Protein AF-A0A7J4G105-F1 (afdb_monomer)

Nearest PDB structures (foldseek):
  8p2i-assembly1_B  TM=8.729E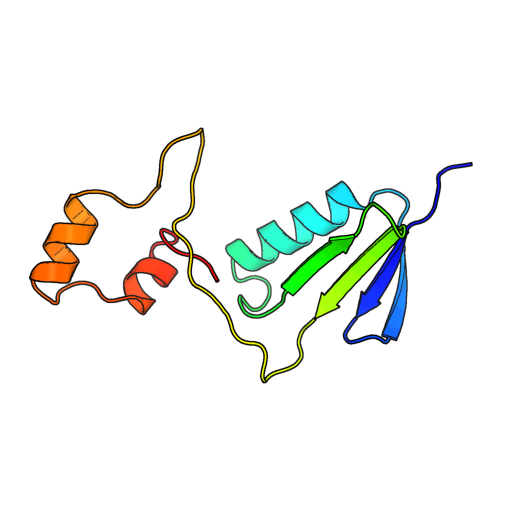-01  e=1.015E-09  Pyrococcus furiosus DSM 3638
  8rbo-assembly1_B  TM=8.755E-01  e=1.031E-08  Pyrococcus furiosus DSM 3638
  8cro-assembly1_B  TM=8.589E-01  e=9.649E-09  Pyrococcus furiosus DSM 3638
  7z1o-assembly1_B  TM=8.702E-01  e=1.458E-07  Saccharomyces cerevisiae W303
  7a6h-assembly1_B  TM=8.750E-01  e=3.504E-06  Homo sapiens

Solvent-accessible surface area (backbone atoms only — not comparable to full-atom values): 5994 Å² total; per-residue (Å²): 131,83,74,66,26,38,31,26,48,72,84,41,81,77,51,71,38,80,53,61,70,61,52,54,52,51,52,52,51,35,24,74,70,62,77,37,65,62,78,53,43,79,46,77,43,76,94,78,39,35,34,43,36,40,69,73,79,92,70,90,76,65,75,39,76,36,68,56,97,92,38,64,62,62,48,74,66,56,52,54,34,36,77,70,71,76,42,54,71,69,51,36,43,73,72,62,26,31,53,91

Radius of gyration: 16.73 Å; Cα contacts (8 Å, |Δi|>4): 127; chains: 1; bounding box: 47×25×42 Å

Foldseek 3Di:
DQDWAFEEEQNHTPDTDSCLVVVLVVVVVCLLVVVDPLQWDWDQDPVVRYIYTYPDPPDDDDKDFDDDPNHTPDDPVQVVCVVVVNDDPVNCVVVSRIGD

Sequence (100 aa):
MKMKVRIFFDGILIGETTKPKNLVNLLREKRRKREISQEVNITYLEDIGEIRINTDDSRVRRPLIIVKNGKPLFTEEHLKRILKGELDLDGLVKEGVVES

Structure (mmCIF, N/CA/C/O backbone):
data_AF-A0A7J4G105-F1
#
_entry.id   AF-A0A7J4G105-F1
#
loop_
_atom_site.group_PDB
_atom_site.id
_atom_site.type_symbol
_atom_site.label_atom_id
_atom_site.label_alt_id
_atom_site.label_comp_id
_atom_site.label_asym_id
_atom_site.label_entity_id
_atom_site.label_seq_id
_atom_site.pdbx_PDB_ins_code
_atom_site.Cartn_x
_atom_site.Cartn_y
_atom_site.Cartn_z
_atom_site.occupancy
_atom_site.B_iso_or_equiv
_atom_site.auth_seq_id
_atom_site.auth_comp_id
_atom_site.auth_asym_id
_atom_site.auth_atom_id
_atom_site.pdbx_PDB_model_num
ATOM 1 N N . MET A 1 1 ? 26.671 -6.233 -14.248 1.00 51.19 1 MET A N 1
ATOM 2 C CA . MET A 1 1 ? 25.448 -5.794 -14.960 1.00 51.19 1 MET A CA 1
ATOM 3 C C . MET A 1 1 ? 24.321 -5.713 -13.936 1.00 51.19 1 MET A C 1
ATOM 5 O O . MET A 1 1 ? 24.134 -6.690 -13.225 1.00 51.19 1 MET A O 1
ATOM 9 N N . LYS A 1 2 ? 23.645 -4.567 -13.751 1.00 62.06 2 LYS A N 1
ATOM 10 C CA . LYS A 1 2 ? 22.499 -4.516 -12.820 1.00 62.06 2 LYS A CA 1
ATOM 11 C C . LYS A 1 2 ? 21.344 -5.298 -13.438 1.00 62.06 2 LYS A C 1
ATOM 13 O O . LYS A 1 2 ? 20.968 -5.003 -14.569 1.00 62.06 2 LYS A O 1
ATOM 18 N N . MET A 1 3 ? 20.823 -6.281 -12.710 1.00 77.00 3 MET A N 1
ATOM 19 C CA . MET A 1 3 ? 19.649 -7.039 -13.132 1.00 77.00 3 MET A CA 1
ATOM 20 C C . MET A 1 3 ? 18.476 -6.067 -13.281 1.00 77.00 3 MET A C 1
ATOM 22 O O . MET A 1 3 ? 18.178 -5.302 -12.360 1.00 77.00 3 MET A O 1
ATOM 26 N N . LYS A 1 4 ? 17.880 -6.034 -14.470 1.00 90.38 4 LYS A N 1
ATOM 27 C CA . LYS A 1 4 ? 16.710 -5.208 -14.741 1.00 90.38 4 LYS A CA 1
ATOM 28 C C . LYS A 1 4 ? 15.458 -5.979 -14.341 1.00 90.38 4 LYS A C 1
ATOM 30 O O . LYS A 1 4 ? 15.338 -7.160 -14.645 1.00 90.38 4 LYS A O 1
ATOM 35 N N . VAL A 1 5 ? 14.548 -5.297 -13.661 1.00 97.31 5 VAL A N 1
ATOM 36 C CA . VAL A 1 5 ? 13.248 -5.827 -13.244 1.00 97.31 5 VAL A CA 1
ATOM 37 C C . VAL A 1 5 ? 12.189 -5.307 -14.200 1.00 97.31 5 VAL A C 1
ATOM 39 O O . VAL A 1 5 ? 12.121 -4.099 -14.432 1.00 97.31 5 VAL A O 1
ATOM 42 N N . ARG A 1 6 ? 11.375 -6.211 -14.746 1.00 97.94 6 ARG A N 1
ATOM 43 C CA . ARG A 1 6 ? 10.294 -5.885 -15.688 1.00 97.94 6 ARG A CA 1
ATOM 44 C C . ARG A 1 6 ? 9.108 -5.283 -14.942 1.00 97.94 6 ARG A C 1
ATOM 46 O O . ARG A 1 6 ? 8.827 -5.680 -13.813 1.00 97.94 6 ARG A O 1
ATOM 53 N N . ILE A 1 7 ? 8.425 -4.330 -15.560 1.00 98.38 7 ILE A N 1
ATOM 54 C CA . ILE A 1 7 ? 7.271 -3.634 -14.989 1.00 98.38 7 ILE A CA 1
ATOM 55 C C . ILE A 1 7 ? 6.055 -3.949 -15.848 1.00 98.38 7 ILE A C 1
ATOM 57 O O . ILE A 1 7 ? 6.027 -3.609 -17.030 1.00 98.38 7 ILE A O 1
ATOM 61 N N . PHE A 1 8 ? 5.052 -4.563 -15.237 1.00 98.19 8 PHE A N 1
ATOM 62 C CA . PHE A 1 8 ? 3.778 -4.881 -15.859 1.00 98.19 8 PHE A CA 1
ATOM 63 C C . PHE A 1 8 ? 2.675 -3.991 -15.286 1.00 98.19 8 PHE A C 1
ATOM 65 O O . PHE A 1 8 ? 2.598 -3.819 -14.067 1.00 98.19 8 PHE A O 1
ATOM 72 N N . PHE A 1 9 ? 1.833 -3.448 -16.159 1.00 96.75 9 PHE A N 1
ATOM 73 C CA . PHE A 1 9 ? 0.622 -2.704 -15.828 1.00 96.75 9 PHE A CA 1
ATOM 74 C C . PHE A 1 9 ? -0.571 -3.455 -16.422 1.00 96.75 9 PHE A C 1
ATOM 76 O O . PHE A 1 9 ? -0.626 -3.608 -17.640 1.00 96.75 9 PHE A O 1
ATOM 83 N N . ASP A 1 10 ? -1.443 -4.004 -15.573 1.00 95.19 10 ASP A N 1
ATOM 84 C CA . ASP A 1 10 ? -2.579 -4.857 -15.974 1.00 95.19 10 ASP A CA 1
ATOM 85 C C . ASP A 1 10 ? -2.171 -5.954 -16.978 1.00 95.19 10 ASP A C 1
ATOM 87 O O . ASP A 1 10 ? -2.769 -6.177 -18.027 1.00 95.19 10 ASP A O 1
ATOM 91 N N . GLY A 1 11 ? -1.046 -6.617 -16.682 1.00 94.38 11 GLY A N 1
ATOM 92 C CA . GLY A 1 11 ? -0.479 -7.684 -17.513 1.00 94.38 11 GLY A CA 1
ATOM 93 C C . GLY A 1 11 ? 0.315 -7.221 -18.742 1.00 94.38 11 GLY A C 1
ATOM 94 O O . GLY A 1 11 ? 1.001 -8.039 -19.355 1.00 94.38 11 GLY A O 1
ATOM 95 N N . ILE A 1 12 ? 0.315 -5.929 -19.073 1.00 97.25 12 ILE A N 1
ATOM 96 C CA . ILE A 1 12 ? 1.070 -5.369 -20.202 1.00 97.25 12 ILE A CA 1
ATOM 97 C C . ILE A 1 12 ? 2.465 -4.950 -19.737 1.00 97.25 12 ILE A C 1
ATOM 99 O O . ILE A 1 12 ? 2.607 -4.190 -18.781 1.00 97.25 12 ILE A O 1
ATOM 103 N N . LEU A 1 13 ? 3.516 -5.412 -20.420 1.00 97.62 13 LEU A N 1
ATOM 104 C CA . LEU A 1 13 ? 4.885 -4.956 -20.164 1.00 97.62 13 LEU A CA 1
ATOM 105 C C . LEU A 1 13 ? 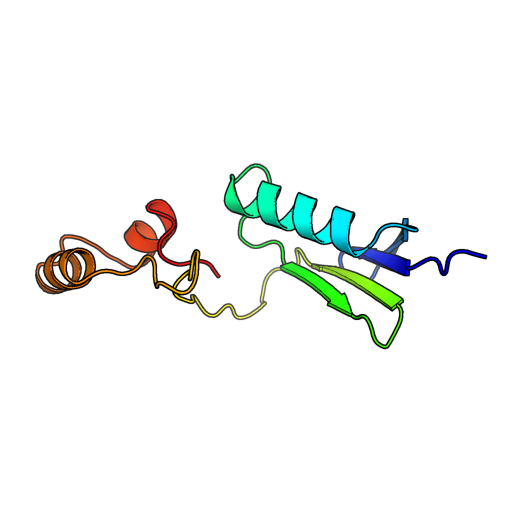5.030 -3.486 -20.583 1.00 97.62 13 LEU A C 1
ATOM 107 O O . LEU A 1 13 ? 4.964 -3.172 -21.769 1.00 97.62 13 LEU A O 1
ATOM 111 N N . ILE A 1 14 ? 5.279 -2.601 -19.618 1.00 97.88 14 ILE A N 1
ATOM 112 C CA . ILE A 1 14 ? 5.419 -1.154 -19.859 1.00 97.88 14 ILE A CA 1
ATOM 113 C C . ILE A 1 14 ? 6.861 -0.653 -19.742 1.00 97.88 14 ILE A C 1
ATOM 115 O O . ILE A 1 14 ? 7.157 0.473 -20.135 1.00 97.88 14 ILE A O 1
ATOM 119 N N . GLY A 1 15 ? 7.776 -1.461 -19.200 1.00 97.00 15 GLY A N 1
ATOM 120 C CA . GLY A 1 15 ? 9.182 -1.081 -19.117 1.00 97.00 15 GLY A CA 1
ATOM 121 C C . GLY A 1 15 ? 10.000 -1.900 -18.131 1.00 97.00 15 GLY A C 1
ATOM 122 O O . GLY A 1 15 ? 9.614 -2.988 -17.708 1.00 97.00 15 GLY A O 1
ATOM 123 N N . GLU A 1 16 ? 11.155 -1.353 -17.761 1.00 97.50 16 GLU A N 1
ATOM 124 C CA . GLU A 1 16 ? 12.120 -1.994 -16.873 1.00 97.50 16 GLU A CA 1
ATOM 125 C C . GLU A 1 16 ? 12.718 -0.983 -15.887 1.00 97.50 16 GLU A C 1
ATOM 127 O O . GLU A 1 16 ? 12.863 0.201 -16.191 1.00 97.50 16 GLU A O 1
ATOM 132 N N . THR A 1 17 ? 13.136 -1.449 -14.711 1.00 96.19 17 THR A N 1
ATOM 133 C CA . THR A 1 17 ? 13.844 -0.629 -13.720 1.00 96.19 17 THR A CA 1
ATOM 134 C C . THR A 1 17 ? 15.066 -1.339 -13.154 1.00 96.19 17 THR A C 1
ATOM 136 O O . THR A 1 17 ? 15.096 -2.555 -12.992 1.00 96.19 17 THR A O 1
ATOM 139 N N . THR A 1 18 ? 16.086 -0.557 -12.800 1.00 96.31 18 THR A N 1
ATOM 140 C CA . THR A 1 18 ? 17.258 -1.023 -12.036 1.00 96.31 18 THR A CA 1
ATOM 141 C C . THR A 1 18 ? 17.136 -0.735 -10.535 1.00 96.31 18 THR A C 1
ATOM 143 O O . THR A 1 18 ? 18.056 -1.033 -9.771 1.00 96.31 18 THR A O 1
ATOM 146 N N . LYS A 1 19 ? 16.026 -0.120 -10.098 1.00 96.00 19 LYS A N 1
ATOM 147 C CA . LYS A 1 19 ? 15.757 0.277 -8.706 1.00 96.00 19 LYS A CA 1
ATOM 148 C C . LYS A 1 19 ? 14.337 -0.146 -8.279 1.00 96.00 19 LYS A C 1
ATOM 150 O O . LYS A 1 19 ? 13.513 0.719 -7.974 1.00 96.00 19 LYS A O 1
ATOM 155 N N . PRO A 1 20 ? 14.027 -1.454 -8.251 1.00 96.25 20 PRO A N 1
ATOM 156 C CA . PRO A 1 20 ? 12.660 -1.944 -8.062 1.00 96.25 20 PRO A CA 1
ATOM 157 C C . PRO A 1 20 ? 12.050 -1.552 -6.711 1.00 96.25 20 PRO A C 1
ATOM 159 O O . PRO A 1 20 ? 10.938 -1.029 -6.666 1.00 96.25 20 PRO A O 1
ATOM 162 N N . LYS A 1 21 ? 12.808 -1.705 -5.615 1.00 95.69 21 LYS A N 1
ATOM 163 C CA . LYS A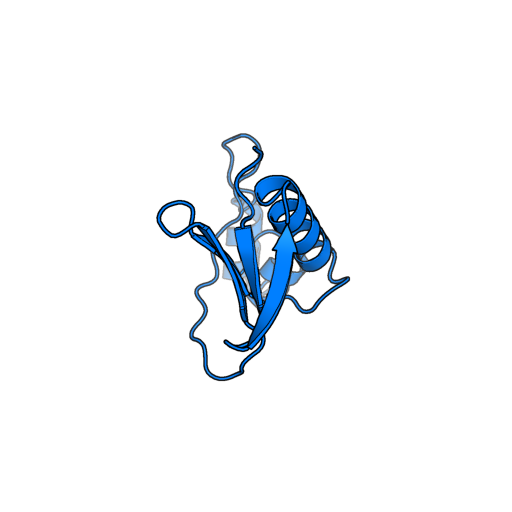 1 21 ? 12.359 -1.353 -4.256 1.00 95.69 21 LYS A CA 1
ATOM 164 C C . LYS A 1 21 ? 12.008 0.134 -4.134 1.00 95.69 21 LYS A C 1
ATOM 166 O O . LYS A 1 21 ? 10.977 0.473 -3.562 1.00 95.69 21 LYS A O 1
ATOM 171 N N . ASN A 1 22 ? 12.810 1.016 -4.737 1.00 96.62 22 ASN A N 1
ATOM 172 C CA . ASN A 1 22 ? 12.557 2.459 -4.711 1.00 96.62 22 ASN A CA 1
ATOM 173 C C . ASN A 1 22 ? 11.272 2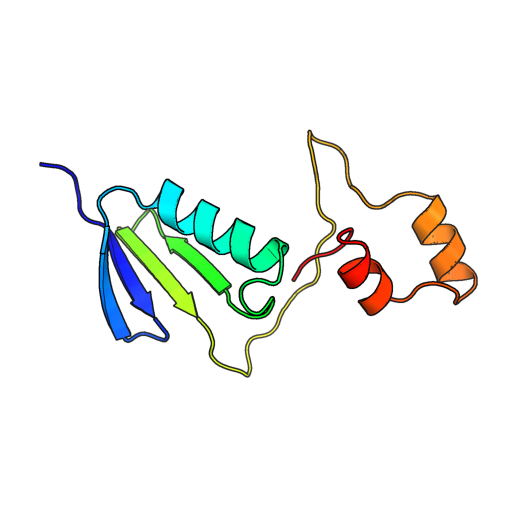.823 -5.463 1.00 96.62 22 ASN A C 1
ATOM 175 O O . ASN A 1 22 ? 10.482 3.614 -4.957 1.00 96.62 22 ASN A O 1
ATOM 179 N N . LEU A 1 23 ? 11.055 2.241 -6.648 1.00 96.62 23 LEU A N 1
ATOM 180 C CA . LEU A 1 23 ? 9.847 2.489 -7.437 1.00 96.62 23 LEU A CA 1
ATOM 181 C C . LEU A 1 23 ? 8.590 2.018 -6.693 1.00 96.62 23 LEU A C 1
ATOM 183 O O . LEU A 1 23 ? 7.621 2.763 -6.585 1.00 96.62 23 LEU A O 1
ATOM 187 N N . VAL A 1 24 ? 8.620 0.806 -6.138 1.00 96.88 24 VAL A N 1
ATOM 188 C CA . VAL A 1 24 ? 7.482 0.230 -5.404 1.00 96.88 24 VAL A CA 1
ATOM 189 C C . VAL A 1 24 ? 7.149 1.049 -4.161 1.00 96.88 24 VAL A C 1
ATOM 191 O O . VAL A 1 24 ? 5.978 1.343 -3.927 1.00 96.88 24 VAL A O 1
ATOM 194 N N . ASN A 1 25 ? 8.157 1.465 -3.390 1.00 95.62 25 ASN A N 1
ATOM 195 C CA . ASN A 1 25 ? 7.945 2.303 -2.211 1.00 95.62 25 ASN A CA 1
ATOM 196 C C . ASN A 1 25 ? 7.363 3.669 -2.589 1.00 95.62 25 ASN A C 1
ATOM 198 O O . ASN A 1 25 ? 6.375 4.083 -1.991 1.00 95.62 25 ASN A O 1
ATOM 202 N N . LEU A 1 26 ? 7.899 4.316 -3.629 1.00 96.81 26 LEU A N 1
ATOM 203 C CA . LEU A 1 26 ? 7.378 5.588 -4.134 1.00 96.81 26 LEU A CA 1
ATOM 204 C C . LEU A 1 26 ? 5.900 5.483 -4.537 1.00 96.81 26 LEU A C 1
ATOM 206 O O . LEU A 1 26 ? 5.091 6.322 -4.148 1.00 96.81 26 LEU A O 1
ATOM 210 N N . LEU A 1 27 ? 5.528 4.451 -5.301 1.00 96.31 27 LEU A N 1
ATOM 211 C CA . LEU A 1 27 ? 4.142 4.252 -5.736 1.00 96.31 27 LEU A CA 1
ATOM 212 C C . 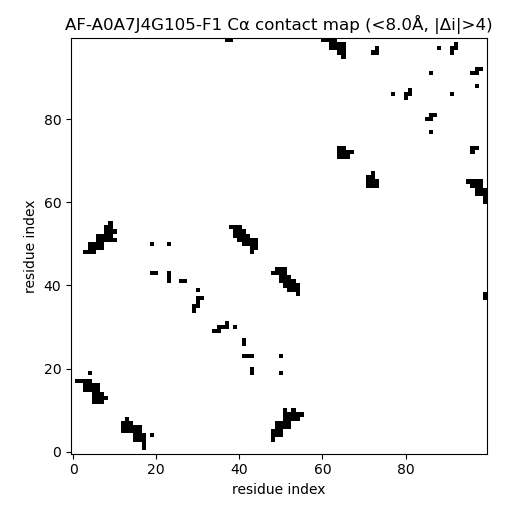LEU A 1 27 ? 3.209 3.968 -4.552 1.00 96.31 27 LEU A C 1
ATOM 214 O O . LEU A 1 27 ? 2.117 4.529 -4.483 1.00 96.31 27 LEU A O 1
ATOM 218 N N . ARG A 1 28 ? 3.647 3.157 -3.581 1.00 93.25 28 ARG A N 1
ATOM 219 C CA . ARG A 1 28 ? 2.885 2.899 -2.348 1.00 93.25 28 ARG A CA 1
ATOM 220 C C . ARG A 1 28 ? 2.704 4.165 -1.512 1.00 93.25 28 ARG A C 1
ATOM 222 O O . ARG A 1 28 ? 1.617 4.390 -0.991 1.00 93.25 28 ARG A O 1
ATOM 229 N N . GLU A 1 29 ? 3.721 5.016 -1.410 1.00 91.75 29 GLU A N 1
ATOM 230 C CA . GLU A 1 29 ? 3.607 6.310 -0.729 1.00 91.75 29 GLU A CA 1
ATOM 231 C C . GLU A 1 29 ? 2.616 7.240 -1.430 1.00 91.75 29 GLU A C 1
ATOM 233 O O . GLU A 1 29 ? 1.754 7.817 -0.767 1.00 91.75 29 GLU A O 1
ATOM 238 N N . LYS A 1 30 ? 2.681 7.342 -2.763 1.00 94.75 30 LYS A N 1
ATOM 239 C CA . LYS A 1 30 ? 1.705 8.104 -3.557 1.00 94.75 30 LYS A CA 1
ATOM 240 C C . LYS A 1 30 ? 0.278 7.591 -3.346 1.00 94.75 30 LYS A C 1
ATOM 242 O O . LYS A 1 30 ? -0.636 8.394 -3.170 1.00 94.75 30 LYS A O 1
ATOM 247 N N . ARG A 1 31 ? 0.091 6.267 -3.283 1.00 91.50 31 ARG A N 1
ATOM 248 C CA . ARG A 1 31 ? -1.204 5.629 -2.991 1.00 91.50 31 ARG A CA 1
ATOM 249 C C . ARG A 1 31 ? -1.726 6.004 -1.608 1.00 91.50 31 ARG A C 1
ATOM 251 O O . ARG A 1 31 ? -2.879 6.396 -1.462 1.00 91.50 31 ARG A O 1
ATOM 258 N N . ARG A 1 32 ? -0.862 5.950 -0.593 1.00 84.62 32 ARG A N 1
ATOM 259 C CA . ARG A 1 32 ? -1.201 6.334 0.789 1.00 84.62 32 ARG A CA 1
ATOM 260 C C . ARG A 1 32 ? -1.545 7.813 0.928 1.00 84.62 32 ARG A C 1
ATOM 262 O O . ARG A 1 32 ? -2.405 8.158 1.729 1.00 84.62 32 ARG A O 1
ATOM 269 N N . LYS A 1 33 ? -0.916 8.674 0.125 1.00 87.75 33 LYS A N 1
ATOM 270 C CA . LYS A 1 33 ? -1.220 10.111 0.038 1.00 87.75 33 LYS A CA 1
ATOM 271 C C . LYS A 1 33 ? -2.452 10.436 -0.814 1.00 87.75 33 LYS A C 1
ATOM 273 O O . LYS A 1 33 ? -2.785 11.609 -0.937 1.00 87.75 33 LYS A O 1
ATOM 278 N N . ARG A 1 34 ? -3.122 9.430 -1.396 1.00 86.56 34 ARG A N 1
ATOM 279 C CA . ARG A 1 34 ? -4.228 9.586 -2.361 1.00 86.56 34 ARG A CA 1
ATOM 280 C C . ARG A 1 34 ? -3.853 10.344 -3.643 1.00 86.56 34 ARG A C 1
ATOM 282 O O . ARG A 1 34 ? -4.732 10.814 -4.353 1.00 86.56 34 ARG A O 1
ATOM 289 N N . GLU A 1 35 ? -2.563 10.431 -3.972 1.00 93.88 35 GLU A N 1
ATOM 290 C CA . GLU A 1 35 ? -2.104 10.968 -5.265 1.00 93.88 35 GLU A CA 1
ATOM 291 C C . GLU A 1 35 ? -2.395 9.993 -6.417 1.00 93.88 35 GLU A C 1
ATOM 293 O O . GLU A 1 35 ? -2.527 10.402 -7.566 1.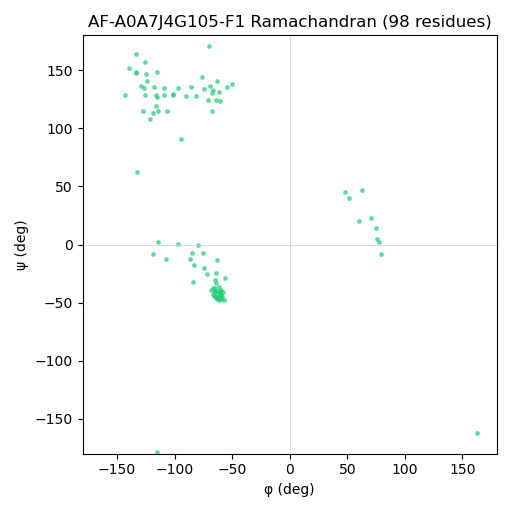00 93.88 35 GLU A O 1
ATOM 298 N N . ILE A 1 36 ? -2.487 8.699 -6.103 1.00 93.38 36 ILE A N 1
ATOM 299 C CA . ILE A 1 36 ? -3.042 7.662 -6.975 1.00 93.38 36 ILE A CA 1
ATOM 300 C C . ILE A 1 36 ? -4.137 6.913 -6.213 1.00 93.38 36 ILE A C 1
ATOM 302 O O . ILE A 1 36 ? -4.135 6.903 -4.978 1.00 93.38 36 ILE A O 1
ATOM 306 N N . SER A 1 37 ? -5.061 6.285 -6.945 1.00 89.88 37 SER A N 1
ATOM 307 C CA . SER A 1 37 ? -6.193 5.566 -6.351 1.00 89.88 37 SER A CA 1
ATOM 308 C C . SER A 1 37 ? -5.729 4.525 -5.325 1.00 89.88 37 SER A C 1
ATOM 310 O O . SER A 1 37 ? -4.802 3.752 -5.579 1.00 89.88 37 SER A O 1
ATOM 312 N N . GLN A 1 38 ? -6.405 4.479 -4.172 1.00 85.94 38 GLN A N 1
ATOM 313 C CA . GLN A 1 38 ? -6.140 3.504 -3.105 1.00 85.94 38 GLN A CA 1
ATOM 314 C C . GLN A 1 38 ? -6.392 2.052 -3.554 1.00 85.94 38 GLN A C 1
ATOM 316 O O . GLN A 1 38 ? -5.955 1.116 -2.894 1.00 85.94 38 GLN A O 1
ATOM 321 N N . GLU A 1 39 ? -7.056 1.860 -4.694 1.00 87.31 39 GLU A N 1
ATOM 322 C CA . GLU A 1 39 ? -7.390 0.551 -5.264 1.00 87.31 39 GLU A CA 1
ATOM 323 C C . GLU A 1 39 ? -6.245 -0.063 -6.083 1.00 87.31 39 GLU A C 1
ATOM 325 O O . GLU A 1 39 ? -6.201 -1.280 -6.306 1.00 87.31 39 GLU A O 1
ATOM 330 N N . VAL A 1 40 ? -5.277 0.765 -6.490 1.00 91.69 40 VAL A N 1
ATOM 331 C CA . VAL A 1 40 ? -4.106 0.316 -7.246 1.00 91.69 40 VAL A CA 1
ATOM 332 C C . VAL A 1 40 ? -3.286 -0.627 -6.374 1.00 91.69 40 VAL A C 1
ATOM 334 O O . VAL A 1 40 ? -2.861 -0.270 -5.271 1.00 91.69 40 VAL A O 1
ATOM 337 N N . ASN A 1 41 ? -3.021 -1.837 -6.860 1.00 92.19 41 ASN A N 1
ATOM 338 C CA . ASN A 1 41 ? -2.111 -2.764 -6.195 1.00 92.19 41 ASN A CA 1
ATOM 339 C C . ASN A 1 41 ? -0.723 -2.680 -6.819 1.00 92.19 41 ASN A C 1
ATOM 341 O O . ASN A 1 41 ? -0.591 -2.685 -8.037 1.00 92.19 41 ASN A O 1
ATOM 345 N N . ILE A 1 42 ? 0.302 -2.619 -5.966 1.00 95.25 42 ILE A N 1
ATOM 346 C CA . ILE A 1 42 ? 1.703 -2.586 -6.383 1.00 95.25 42 ILE A CA 1
ATOM 347 C C . ILE A 1 42 ? 2.465 -3.684 -5.646 1.00 95.25 42 ILE A C 1
ATOM 349 O O . ILE A 1 42 ? 2.654 -3.619 -4.420 1.00 95.25 42 ILE A O 1
ATOM 353 N N . THR A 1 43 ? 2.951 -4.662 -6.406 1.00 95.38 43 THR A N 1
ATOM 354 C CA . THR A 1 43 ? 3.681 -5.819 -5.883 1.00 95.38 43 THR A CA 1
ATOM 355 C C . THR A 1 43 ? 5.017 -5.975 -6.595 1.00 95.38 43 THR A C 1
ATOM 357 O O . THR A 1 43 ? 5.089 -5.879 -7.817 1.00 95.38 43 THR A O 1
ATOM 360 N N . TYR A 1 44 ? 6.075 -6.223 -5.822 1.00 96.88 44 TYR A N 1
ATOM 361 C CA . TYR A 1 44 ? 7.377 -6.624 -6.342 1.00 96.88 44 TYR A CA 1
ATOM 362 C C . TYR A 1 44 ? 7.583 -8.108 -6.049 1.00 96.88 44 TYR A C 1
ATOM 364 O O . TYR A 1 44 ? 7.635 -8.505 -4.887 1.00 96.88 44 TYR A O 1
ATOM 372 N N . LEU A 1 45 ? 7.655 -8.911 -7.104 1.0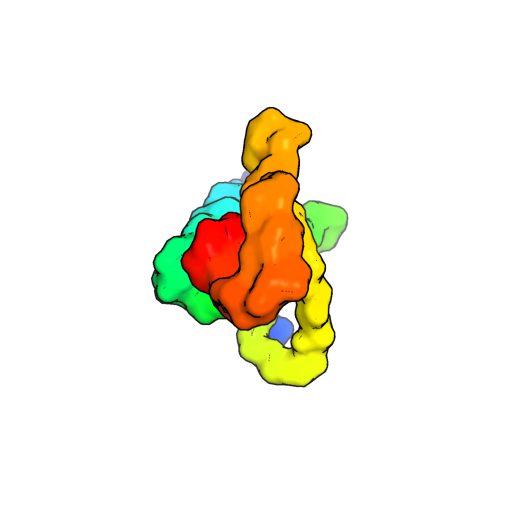0 96.31 45 LEU A N 1
ATOM 373 C CA . LEU A 1 45 ? 7.907 -10.343 -7.064 1.00 96.31 45 LEU A CA 1
ATOM 374 C C . LEU A 1 45 ? 9.413 -10.554 -7.254 1.00 96.31 45 LEU A C 1
ATOM 376 O O . LEU A 1 45 ? 9.899 -10.613 -8.387 1.00 96.31 45 LEU A O 1
ATOM 380 N N . GLU A 1 46 ? 10.150 -10.595 -6.138 1.00 94.50 46 GLU A N 1
ATOM 381 C CA . GLU A 1 46 ? 11.622 -10.681 -6.127 1.00 94.50 46 GLU A CA 1
ATOM 382 C C . GLU A 1 46 ? 12.126 -11.946 -6.838 1.00 94.50 46 GLU A C 1
ATOM 384 O O . GLU A 1 46 ? 13.069 -11.857 -7.622 1.00 94.50 46 GLU A O 1
ATOM 389 N N . ASP A 1 47 ? 11.439 -13.076 -6.656 1.00 94.50 47 ASP A N 1
ATOM 390 C CA . ASP A 1 47 ? 11.860 -14.387 -7.172 1.00 94.50 47 ASP A CA 1
ATOM 391 C C . ASP A 1 47 ? 11.882 -14.473 -8.706 1.00 94.50 47 ASP A C 1
ATOM 393 O O . ASP A 1 47 ? 12.691 -15.199 -9.279 1.00 94.50 47 ASP A O 1
ATOM 397 N N . ILE A 1 48 ? 11.009 -13.719 -9.382 1.00 95.31 48 ILE A N 1
ATOM 398 C CA . ILE A 1 48 ? 10.880 -13.725 -10.851 1.00 95.31 48 ILE A CA 1
ATOM 399 C C . ILE A 1 48 ? 11.279 -12.391 -11.500 1.00 95.31 48 ILE A C 1
ATOM 401 O O . ILE A 1 48 ? 11.189 -12.232 -12.721 1.00 95.31 48 ILE A O 1
ATOM 405 N N . GLY A 1 49 ? 11.721 -11.420 -10.695 1.00 95.25 49 GLY A N 1
ATOM 406 C CA . GLY A 1 49 ? 12.176 -10.117 -11.173 1.00 95.25 49 GLY A CA 1
ATOM 407 C C . GLY A 1 49 ? 11.081 -9.306 -11.871 1.00 95.25 49 GLY A C 1
ATOM 408 O O . GLY A 1 49 ? 11.322 -8.738 -12.942 1.00 95.25 49 GLY A O 1
ATOM 409 N N . GLU A 1 50 ? 9.888 -9.229 -11.270 1.00 97.44 50 GLU A N 1
ATOM 410 C CA . GLU A 1 50 ? 8.741 -8.500 -11.831 1.00 97.44 50 GLU A CA 1
ATOM 411 C C . GLU A 1 50 ? 8.115 -7.528 -10.832 1.00 97.44 50 GLU A C 1
ATOM 413 O O . GLU A 1 50 ? 7.868 -7.861 -9.676 1.00 97.44 50 GLU A O 1
ATOM 418 N N . ILE A 1 51 ? 7.788 -6.328 -11.299 1.00 98.25 51 ILE A N 1
ATOM 419 C CA . ILE A 1 51 ? 6.848 -5.428 -10.635 1.00 98.25 51 ILE A CA 1
ATOM 420 C C . ILE A 1 51 ? 5.521 -5.543 -11.367 1.00 98.25 51 ILE A C 1
ATOM 422 O O . ILE A 1 51 ? 5.479 -5.402 -12.587 1.00 98.25 51 ILE A O 1
ATOM 426 N N . ARG A 1 52 ? 4.444 -5.762 -10.619 1.00 97.44 52 ARG A N 1
ATOM 427 C CA . ARG A 1 52 ? 3.078 -5.768 -11.141 1.00 97.44 52 ARG A CA 1
ATOM 428 C C . ARG A 1 52 ? 2.297 -4.619 -10.526 1.00 97.44 52 ARG A C 1
ATOM 430 O O . ARG A 1 52 ? 2.275 -4.467 -9.300 1.00 97.44 52 ARG A O 1
ATOM 437 N N . ILE A 1 53 ? 1.702 -3.814 -11.393 1.00 96.94 53 ILE A N 1
ATOM 438 C CA . ILE A 1 53 ? 0.790 -2.728 -11.064 1.00 96.94 53 ILE A CA 1
ATOM 439 C C . ILE A 1 53 ? -0.563 -3.142 -11.627 1.00 96.94 53 ILE A C 1
ATOM 441 O O . ILE A 1 53 ? -0.688 -3.277 -12.838 1.00 96.94 53 ILE A O 1
ATOM 445 N N . ASN A 1 54 ? -1.538 -3.364 -10.750 1.00 95.06 54 ASN A N 1
ATOM 446 C CA . ASN A 1 54 ? -2.874 -3.777 -11.167 1.00 95.06 54 ASN A CA 1
ATOM 447 C C . ASN A 1 54 ? -3.895 -2.700 -10.793 1.00 95.06 54 ASN A C 1
ATOM 449 O O . ASN A 1 54 ? -3.950 -2.278 -9.627 1.00 95.06 54 ASN A O 1
ATOM 453 N N . THR A 1 55 ? -4.694 -2.289 -11.770 1.00 92.38 55 THR A N 1
ATOM 454 C CA . THR A 1 55 ? -5.790 -1.324 -11.672 1.00 92.38 55 THR A CA 1
ATOM 455 C C . THR A 1 55 ? -7.147 -1.918 -12.028 1.00 92.38 55 THR A C 1
ATOM 457 O O . THR A 1 55 ? -8.151 -1.284 -11.718 1.00 92.38 55 THR A O 1
ATOM 460 N N . ASP A 1 56 ? -7.173 -3.155 -12.535 1.00 85.44 56 ASP A N 1
ATOM 461 C CA . ASP A 1 56 ? -8.401 -3.902 -12.808 1.00 85.44 56 ASP A CA 1
ATOM 462 C C . ASP A 1 56 ? -9.368 -3.907 -11.611 1.00 85.44 56 ASP A C 1
ATOM 464 O O . ASP A 1 56 ? -8.963 -4.096 -10.444 1.00 85.44 56 ASP A O 1
ATOM 468 N N . ASP A 1 57 ? -10.649 -3.735 -11.940 1.00 73.44 57 ASP A N 1
ATOM 469 C CA . ASP A 1 57 ? -11.786 -3.949 -11.059 1.00 73.44 57 ASP A CA 1
ATOM 470 C C . ASP A 1 57 ? -11.973 -5.455 -10.785 1.00 73.44 57 ASP A C 1
ATOM 472 O O . ASP A 1 57 ? -11.266 -6.301 -11.317 1.00 73.44 57 ASP A O 1
ATOM 476 N N . SER A 1 58 ? -12.853 -5.816 -9.850 1.00 77.88 58 SER A N 1
ATOM 477 C CA . SER A 1 58 ? -13.136 -7.211 -9.442 1.00 77.88 58 SER A CA 1
ATOM 478 C C . SER A 1 58 ? -12.137 -7.920 -8.508 1.00 77.88 58 SER A C 1
ATOM 480 O O . SER A 1 58 ? -12.363 -9.078 -8.145 1.00 77.88 58 SER A O 1
ATOM 482 N N . ARG A 1 59 ? -11.060 -7.273 -8.047 1.00 80.75 59 ARG A N 1
ATOM 483 C CA . ARG A 1 59 ? -10.149 -7.879 -7.053 1.00 80.75 59 ARG A CA 1
ATOM 484 C C . ARG A 1 59 ? -10.693 -7.729 -5.631 1.00 80.75 59 ARG A C 1
ATOM 486 O O . ARG A 1 59 ? -10.982 -6.624 -5.175 1.00 80.75 59 ARG A O 1
ATOM 493 N N . VAL A 1 60 ? -10.769 -8.841 -4.897 1.00 82.00 60 VAL A N 1
ATOM 494 C CA . VAL A 1 60 ? -11.121 -8.818 -3.469 1.00 82.00 60 VAL A CA 1
ATOM 495 C C . VAL A 1 60 ? -10.007 -8.132 -2.686 1.00 82.00 60 VAL A C 1
ATOM 497 O O . VAL A 1 60 ? -8.826 -8.443 -2.852 1.00 82.00 60 VAL A O 1
ATOM 500 N N . ARG A 1 61 ? -10.392 -7.213 -1.801 1.00 80.12 61 ARG A N 1
ATOM 501 C CA . ARG A 1 61 ? -9.476 -6.524 -0.895 1.00 80.12 61 ARG A CA 1
ATOM 502 C C . ARG A 1 61 ? -9.788 -6.870 0.551 1.00 80.12 61 ARG A C 1
ATOM 504 O O . ARG A 1 61 ? -10.940 -7.098 0.912 1.00 80.12 61 ARG A O 1
ATOM 511 N N . ARG A 1 62 ? -8.744 -6.890 1.378 1.00 87.19 62 ARG A N 1
ATOM 512 C CA . ARG A 1 62 ? -8.847 -7.124 2.818 1.00 87.19 62 ARG A CA 1
ATOM 513 C C . ARG A 1 62 ? -8.261 -5.922 3.553 1.00 87.19 62 ARG A C 1
ATOM 515 O O . ARG A 1 62 ? -7.044 -5.775 3.543 1.00 87.19 62 ARG A O 1
ATOM 522 N N . PRO A 1 63 ? -9.092 -5.083 4.188 1.00 87.38 63 PRO A N 1
ATOM 523 C CA . PRO A 1 63 ? -8.602 -3.995 5.020 1.00 87.38 63 PRO A CA 1
ATOM 524 C C . PRO A 1 63 ? -7.773 -4.550 6.185 1.00 87.38 63 PRO A C 1
ATOM 526 O O . PRO A 1 63 ? -8.201 -5.483 6.871 1.00 87.38 63 PRO A O 1
ATOM 529 N N . LEU A 1 64 ? -6.584 -3.992 6.401 1.00 92.06 64 LEU A N 1
ATOM 530 C CA . LEU A 1 64 ? -5.675 -4.356 7.486 1.00 92.06 64 LEU A CA 1
ATOM 531 C C . LEU A 1 64 ? -5.316 -3.122 8.314 1.00 92.06 64 LEU A C 1
ATOM 533 O O . LEU A 1 64 ? -5.192 -2.015 7.789 1.00 92.06 64 LEU A O 1
ATOM 537 N N . ILE A 1 65 ? -5.110 -3.326 9.616 1.00 94.62 65 ILE A N 1
ATOM 538 C CA . ILE A 1 65 ? -4.621 -2.280 10.520 1.00 94.62 65 ILE A CA 1
ATOM 539 C C . ILE A 1 65 ? -3.180 -1.932 10.144 1.00 94.62 65 ILE A C 1
ATOM 541 O O . ILE A 1 65 ? -2.319 -2.808 10.036 1.00 94.62 65 ILE A O 1
ATOM 545 N N . ILE A 1 66 ? -2.904 -0.640 9.988 1.00 91.25 66 ILE A N 1
ATOM 546 C CA . ILE A 1 66 ? -1.554 -0.151 9.724 1.00 91.25 66 ILE A CA 1
ATOM 547 C C . ILE A 1 66 ? -0.718 -0.233 11.005 1.00 91.25 66 ILE A C 1
ATOM 549 O O . ILE A 1 66 ? -1.135 0.210 12.076 1.00 91.25 66 ILE A O 1
ATOM 553 N N . VAL A 1 67 ? 0.504 -0.753 10.878 1.00 93.62 67 VAL A N 1
ATOM 554 C CA . VAL A 1 67 ? 1.515 -0.774 11.943 1.00 93.62 67 VAL A CA 1
ATOM 555 C C . VAL A 1 67 ? 2.632 0.204 11.592 1.00 93.62 67 VAL A C 1
ATOM 557 O O . VAL A 1 67 ? 3.207 0.141 10.503 1.00 93.62 67 VAL A O 1
ATOM 560 N N . LYS A 1 68 ? 2.971 1.098 12.525 1.00 89.38 68 LYS A N 1
ATOM 561 C CA . LYS A 1 68 ? 4.079 2.052 12.399 1.00 89.38 68 LYS A CA 1
ATOM 562 C C . LYS A 1 68 ? 5.012 1.904 13.594 1.00 89.38 68 LYS A C 1
ATOM 564 O O . LYS A 1 68 ? 4.565 1.922 14.735 1.00 89.38 68 LYS A O 1
ATOM 569 N N . ASN A 1 69 ? 6.313 1.755 13.338 1.00 91.06 69 ASN A N 1
ATOM 570 C CA . ASN A 1 69 ? 7.337 1.577 14.380 1.00 91.06 69 ASN A CA 1
ATOM 571 C C . ASN A 1 69 ? 6.999 0.447 15.378 1.00 91.06 69 ASN A C 1
ATOM 573 O O . ASN A 1 69 ? 7.167 0.602 16.585 1.00 91.06 69 ASN A O 1
ATOM 577 N N . GLY A 1 70 ? 6.458 -0.668 14.876 1.00 93.81 70 GLY A N 1
ATOM 578 C CA . GLY A 1 70 ? 6.076 -1.824 15.694 1.00 93.81 70 GLY A CA 1
ATOM 579 C C . GLY A 1 70 ? 4.790 -1.660 16.512 1.00 93.81 70 GLY A C 1
ATOM 580 O O . GLY A 1 70 ? 4.456 -2.562 17.273 1.00 93.81 70 GLY A O 1
ATOM 581 N N . LYS A 1 71 ? 4.053 -0.551 16.366 1.00 95.31 71 LYS A N 1
ATOM 582 C CA . LYS A 1 71 ? 2.781 -0.315 17.066 1.00 95.31 71 LYS A CA 1
ATOM 583 C C . LYS A 1 71 ? 1.620 -0.167 16.075 1.00 95.31 71 LYS A C 1
ATOM 585 O O . LYS A 1 71 ? 1.790 0.526 15.067 1.00 95.31 71 LYS A O 1
ATOM 590 N N . PRO A 1 72 ? 0.457 -0.801 16.318 1.00 96.19 72 PRO A N 1
ATOM 591 C CA . PRO A 1 72 ? -0.732 -0.559 15.511 1.00 96.19 72 PRO A CA 1
ATOM 592 C C . PRO A 1 72 ? -1.177 0.898 15.669 1.00 96.19 72 PRO A C 1
ATOM 594 O O 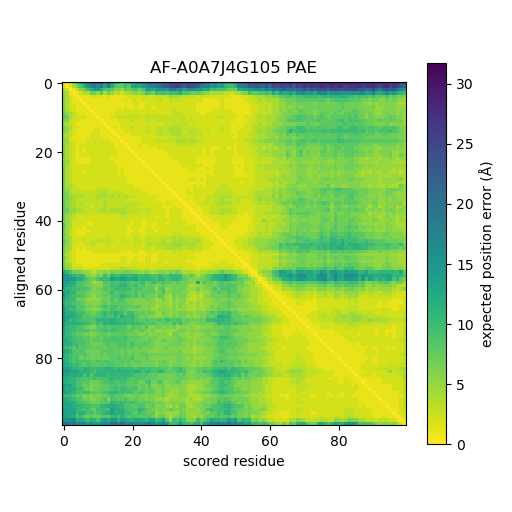. PRO A 1 72 ? -1.112 1.458 16.762 1.00 96.19 72 PRO A O 1
ATOM 597 N N . LEU A 1 73 ? -1.624 1.512 14.574 1.00 95.25 73 LEU A N 1
ATOM 598 C CA . LEU A 1 73 ? -2.251 2.836 14.616 1.00 95.25 73 LEU A CA 1
ATOM 599 C C . LEU A 1 73 ? -3.676 2.778 15.177 1.00 95.25 73 LEU A C 1
ATOM 601 O O . LEU A 1 73 ? -4.193 3.789 15.638 1.00 95.25 73 LEU A O 1
ATOM 605 N N . PHE A 1 74 ? -4.300 1.599 15.151 1.00 96.69 74 PHE A N 1
ATOM 606 C CA . PHE A 1 74 ? -5.588 1.364 15.788 1.00 96.69 74 PHE A CA 1
ATOM 607 C C . PHE A 1 74 ? -5.432 1.399 17.311 1.00 96.69 74 PHE A C 1
ATOM 609 O O . PHE A 1 74 ? -4.494 0.822 17.861 1.00 96.69 74 PHE A O 1
ATOM 616 N N . THR A 1 75 ? -6.357 2.069 17.992 1.00 96.94 75 THR A N 1
ATOM 617 C CA . THR A 1 75 ? -6.292 2.340 19.437 1.00 96.94 75 THR A CA 1
ATOM 618 C C . THR A 1 75 ? -7.626 2.022 20.106 1.00 96.94 75 THR A C 1
ATOM 620 O O . THR A 1 75 ? -8.663 1.950 19.447 1.00 96.94 75 THR A O 1
ATOM 623 N N . GLU A 1 76 ? -7.613 1.906 21.435 1.00 97.06 76 GLU A N 1
ATOM 624 C CA . GLU A 1 76 ? -8.820 1.743 22.260 1.00 97.06 76 GLU A CA 1
ATOM 625 C C . GLU A 1 76 ? -9.850 2.869 22.063 1.00 97.06 76 GLU A C 1
ATOM 627 O O . GLU A 1 76 ? -11.052 2.663 22.217 1.00 97.06 76 GLU A O 1
ATOM 632 N N . GLU A 1 77 ? -9.405 4.075 21.706 1.00 97.06 77 GLU A N 1
ATOM 633 C CA . GLU A 1 77 ? -10.302 5.194 21.405 1.00 97.06 77 GLU A CA 1
ATOM 634 C C . GLU A 1 77 ? -11.117 4.944 20.132 1.00 97.06 77 GLU A C 1
ATOM 636 O O . GLU A 1 77 ? -12.331 5.157 20.130 1.00 97.06 77 GLU A O 1
ATOM 641 N N . HIS A 1 78 ? -10.480 4.420 19.079 1.00 97.50 78 HIS A N 1
ATOM 642 C CA . HIS A 1 78 ? -11.181 4.023 17.860 1.00 97.50 78 HIS A CA 1
ATOM 643 C C . HIS A 1 78 ? -12.228 2.946 18.165 1.00 97.50 78 HIS A C 1
ATOM 645 O O . HIS A 1 78 ? -13.369 3.067 17.726 1.00 97.50 78 HIS A O 1
ATOM 651 N N . LEU A 1 79 ? -11.882 1.942 18.983 1.00 97.44 79 LEU A N 1
ATOM 652 C CA . LEU A 1 79 ? -12.825 0.900 19.399 1.00 97.44 79 LEU A CA 1
ATOM 653 C C . LEU A 1 79 ? -14.048 1.489 20.116 1.00 97.44 79 LEU A C 1
ATOM 655 O O . LEU A 1 79 ? -15.180 1.141 19.787 1.00 97.44 79 LEU A O 1
ATOM 659 N N . LYS A 1 80 ? -13.845 2.427 21.049 1.00 98.06 80 LYS A N 1
ATOM 660 C CA . LYS A 1 80 ? -14.950 3.103 21.750 1.00 98.06 80 LYS A CA 1
ATOM 661 C C . LYS A 1 80 ? -15.865 3.867 20.793 1.00 98.06 80 LYS A C 1
ATOM 663 O O . LYS A 1 80 ? -17.080 3.784 20.944 1.00 98.06 80 LYS A O 1
A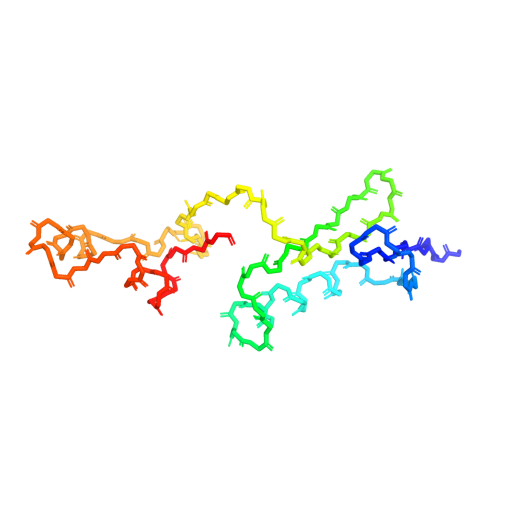TOM 668 N N . ARG A 1 81 ? -15.304 4.591 19.820 1.00 97.94 81 ARG A N 1
ATOM 669 C CA . ARG A 1 81 ? -16.078 5.331 18.804 1.00 97.94 81 ARG A CA 1
ATOM 670 C C . ARG A 1 81 ? -16.875 4.385 17.901 1.00 97.94 81 ARG A C 1
ATOM 672 O O . ARG A 1 81 ? -18.043 4.651 17.635 1.00 97.94 81 ARG A O 1
ATOM 679 N N . ILE A 1 82 ? -16.291 3.249 17.511 1.00 97.44 82 ILE A N 1
ATOM 680 C CA . ILE A 1 82 ? -16.980 2.203 16.732 1.00 97.44 82 ILE A CA 1
ATOM 681 C C . ILE A 1 82 ? -18.170 1.641 17.512 1.00 97.44 82 ILE A C 1
ATOM 683 O O . ILE A 1 82 ? -19.275 1.574 16.983 1.00 97.44 82 ILE A O 1
ATOM 687 N N . LEU A 1 83 ? -17.977 1.290 18.788 1.00 97.69 83 LEU A N 1
ATOM 688 C CA . LEU A 1 83 ? -19.048 0.744 19.632 1.00 97.69 83 LEU A CA 1
ATOM 689 C C . LEU A 1 83 ? -20.198 1.737 19.870 1.00 97.69 83 LEU A C 1
ATOM 691 O O . LEU A 1 83 ? -21.323 1.313 20.119 1.00 97.69 83 LEU A O 1
ATOM 695 N N . LYS A 1 84 ? -19.933 3.044 19.775 1.00 97.75 84 LYS A N 1
ATOM 696 C CA . LYS A 1 84 ? -20.952 4.104 19.832 1.00 97.75 84 LYS A CA 1
ATOM 697 C C . LYS A 1 84 ? -21.626 4.393 18.484 1.00 97.75 84 LYS A C 1
ATOM 699 O O . LYS A 1 84 ? -22.559 5.187 18.445 1.00 97.75 84 LYS A O 1
ATOM 704 N N . GLY A 1 85 ? -21.155 3.790 17.390 1.00 96.56 85 GLY A N 1
ATOM 705 C CA . GLY A 1 85 ? -21.621 4.086 16.031 1.00 96.56 85 GLY A CA 1
ATOM 706 C C . GLY A 1 85 ? -21.104 5.414 15.461 1.00 96.56 85 GLY A C 1
ATOM 707 O O . GLY A 1 85 ? -21.622 5.888 14.457 1.00 96.56 85 GLY A O 1
ATOM 708 N N . GLU A 1 86 ? -20.091 6.022 16.084 1.00 96.88 86 GLU A N 1
ATOM 709 C CA . GLU A 1 86 ? -19.495 7.305 15.671 1.00 96.88 86 GLU A CA 1
ATOM 710 C C . GLU A 1 86 ? -18.381 7.133 14.622 1.00 96.88 86 GLU A C 1
ATOM 712 O O . GLU A 1 86 ? -17.900 8.114 14.053 1.00 96.88 86 GLU A O 1
ATOM 717 N N . LEU A 1 87 ? -17.918 5.897 14.408 1.00 97.06 87 LEU A N 1
ATOM 718 C CA . LEU A 1 87 ? -16.822 5.569 13.501 1.00 97.06 87 LEU A CA 1
ATOM 719 C C . LEU A 1 87 ? -17.097 4.240 12.794 1.00 97.06 87 LEU A C 1
ATOM 721 O O . LEU A 1 87 ? -17.360 3.229 13.442 1.00 97.06 87 LEU A O 1
ATOM 725 N N . ASP A 1 88 ? -16.993 4.242 11.470 1.00 95.12 88 ASP A N 1
ATOM 726 C CA . ASP A 1 88 ? -17.126 3.070 10.610 1.00 95.12 88 ASP A CA 1
ATOM 727 C C . ASP A 1 88 ? -15.803 2.752 9.887 1.00 95.12 88 ASP A C 1
ATOM 729 O O . ASP A 1 88 ? -14.767 3.392 10.102 1.00 95.12 88 ASP A O 1
ATOM 733 N N . LEU A 1 89 ? -15.817 1.718 9.042 1.00 91.50 89 LEU A N 1
ATOM 734 C CA . LEU A 1 89 ? -14.633 1.295 8.293 1.00 91.50 89 LEU A CA 1
ATOM 735 C C . LEU A 1 89 ? -14.114 2.403 7.367 1.00 91.50 89 LEU A C 1
ATOM 737 O O . LEU A 1 89 ? -12.905 2.625 7.297 1.00 91.50 89 LEU A O 1
ATOM 741 N N . ASP A 1 90 ? -15.011 3.121 6.694 1.00 90.81 90 ASP A N 1
ATOM 742 C CA . ASP A 1 90 ? -14.636 4.222 5.808 1.00 90.81 90 ASP A CA 1
ATOM 743 C C . ASP A 1 90 ? -13.985 5.367 6.589 1.00 90.81 90 ASP A C 1
ATOM 745 O O . ASP A 1 90 ? -13.017 5.972 6.120 1.00 90.81 90 ASP A O 1
ATOM 749 N N . GLY A 1 91 ? -14.464 5.644 7.803 1.00 93.56 91 GLY A N 1
ATOM 750 C CA . GLY A 1 91 ? -13.838 6.559 8.748 1.00 93.56 91 GLY A CA 1
ATOM 751 C C . GLY A 1 91 ? -12.422 6.125 9.126 1.00 93.56 91 GLY A C 1
ATOM 752 O O . GLY A 1 91 ? -11.498 6.928 9.014 1.00 93.56 91 GLY A O 1
ATOM 753 N N . LEU A 1 92 ? -12.209 4.849 9.463 1.00 93.75 92 LEU A N 1
ATOM 754 C CA . LEU A 1 92 ? -10.870 4.311 9.761 1.00 93.75 92 LEU A CA 1
ATOM 755 C C . LEU A 1 92 ? -9.909 4.411 8.567 1.00 93.75 92 LEU A C 1
ATOM 757 O O . LEU A 1 92 ? -8.718 4.681 8.745 1.00 93.75 92 LEU A O 1
ATOM 761 N N . VAL A 1 93 ? -10.416 4.212 7.347 1.00 89.31 93 VAL A N 1
ATOM 762 C CA . VAL A 1 93 ? -9.642 4.394 6.109 1.00 89.31 93 VAL A CA 1
ATOM 763 C C . VAL A 1 93 ? -9.315 5.872 5.886 1.00 89.31 93 VAL A C 1
ATOM 765 O O . VAL A 1 93 ? -8.199 6.208 5.485 1.00 89.31 93 VAL A O 1
ATOM 768 N N . LYS A 1 94 ? -10.252 6.785 6.173 1.00 88.31 94 LYS A N 1
ATOM 769 C CA . LYS A 1 94 ? -10.028 8.238 6.091 1.00 88.31 94 LYS A CA 1
ATOM 770 C C . LYS A 1 94 ? -9.024 8.743 7.121 1.00 88.31 94 LYS A C 1
ATOM 772 O O . LYS A 1 94 ? -8.222 9.605 6.774 1.00 88.31 94 LYS A O 1
ATOM 777 N N . GLU A 1 95 ? -9.035 8.187 8.327 1.00 91.81 95 GLU A N 1
ATOM 778 C CA . GLU A 1 95 ? -8.070 8.488 9.391 1.00 91.81 95 GLU A CA 1
ATOM 779 C C . GLU A 1 95 ? -6.693 7.833 9.146 1.00 91.81 95 GLU A C 1
ATOM 781 O O . GLU A 1 95 ? -5.730 8.129 9.850 1.00 91.81 95 GLU A O 1
ATOM 786 N N . GLY A 1 96 ? -6.563 6.969 8.129 1.00 88.06 96 GLY A N 1
ATOM 787 C CA . GLY A 1 96 ? -5.305 6.293 7.797 1.00 88.06 96 GLY A CA 1
ATOM 788 C C . GLY A 1 96 ? -4.895 5.230 8.821 1.00 88.06 96 GLY A C 1
ATOM 789 O O . GLY A 1 96 ? -3.716 4.894 8.929 1.00 88.06 96 GLY A O 1
ATOM 790 N N . VAL A 1 97 ? -5.861 4.712 9.582 1.00 92.75 97 VAL A N 1
ATOM 791 C CA . VAL A 1 97 ? -5.669 3.647 10.578 1.00 92.75 97 VAL A CA 1
ATOM 792 C C . VAL A 1 97 ? -5.721 2.269 9.915 1.00 92.75 97 VAL A C 1
ATOM 794 O O . VAL A 1 97 ? -5.021 1.342 10.330 1.00 92.75 97 VAL A O 1
ATOM 797 N N . VAL A 1 98 ? -6.528 2.149 8.859 1.00 91.69 98 VAL A N 1
ATOM 798 C CA . VAL A 1 98 ? -6.728 0.935 8.064 1.00 91.69 98 VAL A CA 1
ATOM 799 C C . VAL A 1 98 ? -6.418 1.227 6.592 1.00 91.69 98 VAL A C 1
ATOM 801 O O . VAL A 1 98 ? -6.770 2.285 6.076 1.00 91.69 98 VAL A O 1
ATOM 804 N N . GLU A 1 99 ? -5.770 0.289 5.900 1.00 84.56 99 GLU A N 1
ATOM 805 C CA . GLU A 1 99 ? -5.539 0.339 4.447 1.00 84.56 99 GLU A CA 1
ATOM 806 C C . GLU A 1 99 ? -5.882 -1.022 3.822 1.00 84.56 99 GLU A C 1
ATOM 808 O O . GLU A 1 99 ? -5.714 -2.067 4.454 1.00 84.56 99 GLU A O 1
ATOM 813 N N . SER A 1 100 ? -6.376 -0.996 2.583 1.00 69.94 100 SER A N 1
ATOM 814 C CA . SER A 1 100 ? -6.678 -2.169 1.752 1.00 69.94 100 SER A CA 1
ATOM 815 C C . SER A 1 100 ? -5.619 -2.418 0.681 1.00 69.94 100 SER A C 1
ATOM 817 O O . SER A 1 100 ? -5.163 -1.417 0.080 1.00 69.94 100 SER A O 1
#

Mean predicted aligned error: 5.35 Å

Secondary structure (DSSP, 8-state):
-PPPEEEEETTEEEEEES-HHHHHHHHHHHHHTTSS-TT-EEEEEGGGTEEEEE--S------EE-EETTEES--HHHHHHHHTTS--HHHHHHTTSEE-

pLDDT: mean 92.21, std 7.6, range [51.19, 98.38]